Protein AF-A0A5S4TA12-F1 (afdb_monomer_lite)

Sequence (133 aa):
ALTLSKDFYDLFTQTIVIDHHRRDQDFPENAVITYIESGASSASELVTELIQFQNSKKNRLSRMQASVLMAGMMLDTKNFTSRVTSRTFDVASYLRTRGSDSIAIQEIAATDFEEYREVNELILQGRKLGSDI

Organism: Streptococcus pyogenes (NCBI:txid1314)

Secondary structure (DSSP, 8-state):
---S-HHHHTT-SSEEEEESSPP-SS--TTEEEEEE-TTSS-HHHHHHHHHHHT--SSSPPPHHHHHHHHHHHHHHTTTTTSS--HHHHHHHHHHHHTT--HHHHHHHTPPPHHHHHHHHHHHHH---S-S--

Structure (mmCIF, N/CA/C/O backbone):
data_AF-A0A5S4TA12-F1
#
_entry.id   AF-A0A5S4TA12-F1
#
loop_
_atom_site.group_PDB
_atom_site.id
_atom_site.type_symbol
_atom_site.label_atom_id
_atom_site.label_alt_id
_atom_site.label_comp_id
_atom_site.label_asym_id
_atom_site.label_entity_id
_atom_site.label_seq_id
_atom_site.pdbx_PDB_ins_code
_atom_site.Cartn_x
_atom_site.Cartn_y
_atom_site.Cartn_z
_atom_site.occupancy
_atom_site.B_iso_or_equiv
_atom_site.auth_seq_id
_atom_site.auth_comp_id
_atom_site.auth_asym_id
_atom_site.auth_atom_id
_atom_site.pdbx_PDB_model_num
ATOM 1 N N . ALA A 1 1 ? -6.082 -17.603 -6.355 1.00 53.84 1 ALA A N 1
ATOM 2 C CA . ALA A 1 1 ? -6.489 -18.221 -5.081 1.00 53.84 1 ALA A CA 1
ATOM 3 C C . ALA A 1 1 ? -6.829 -17.100 -4.118 1.00 53.84 1 ALA A C 1
ATOM 5 O O . ALA A 1 1 ? -6.033 -16.175 -4.005 1.00 53.84 1 ALA A O 1
ATOM 6 N N . LEU A 1 2 ? -7.996 -17.173 -3.480 1.00 62.47 2 LEU A N 1
ATOM 7 C CA . LEU A 1 2 ? -8.556 -16.123 -2.624 1.00 62.47 2 LEU A CA 1
ATOM 8 C C . LEU A 1 2 ? -7.713 -15.813 -1.367 1.00 62.47 2 LEU A C 1
ATOM 10 O O . LEU A 1 2 ? -7.762 -14.711 -0.833 1.00 62.47 2 LEU A O 1
ATOM 14 N N . THR A 1 3 ? -6.911 -16.775 -0.905 1.00 76.56 3 THR A N 1
ATOM 15 C CA . THR A 1 3 ? -6.041 -16.661 0.274 1.00 76.56 3 THR A CA 1
ATOM 16 C C . THR A 1 3 ? -4.784 -17.514 0.098 1.00 76.56 3 THR A C 1
ATOM 18 O O . THR A 1 3 ? -4.782 -18.486 -0.661 1.00 76.56 3 THR A O 1
ATOM 21 N N . LEU A 1 4 ? -3.720 -17.166 0.824 1.00 83.44 4 LEU A N 1
ATOM 22 C CA . LEU A 1 4 ? -2.492 -17.961 0.924 1.00 83.44 4 LEU A CA 1
ATOM 23 C C . LEU A 1 4 ? -2.669 -19.217 1.795 1.00 83.44 4 LEU A C 1
ATOM 25 O O . LEU A 1 4 ? -1.910 -20.170 1.652 1.00 83.44 4 LEU A O 1
ATOM 29 N N . SER A 1 5 ? -3.665 -19.230 2.687 1.00 90.06 5 SER A N 1
ATOM 30 C CA . SER A 1 5 ? -3.996 -20.382 3.532 1.00 90.06 5 SER A CA 1
ATOM 31 C C . SER A 1 5 ? -5.505 -20.490 3.714 1.00 90.06 5 SER A C 1
ATOM 33 O O . SER A 1 5 ? -6.129 -19.631 4.344 1.00 90.06 5 SER A O 1
ATOM 35 N N . LYS A 1 6 ? -6.090 -21.547 3.138 1.00 88.31 6 LYS A N 1
ATOM 36 C CA . LYS A 1 6 ? -7.529 -21.809 3.221 1.00 88.31 6 LYS A CA 1
ATOM 37 C C . LYS A 1 6 ? -7.937 -22.229 4.630 1.00 88.31 6 LYS A C 1
ATOM 39 O O . LYS A 1 6 ? -8.852 -21.638 5.183 1.00 88.31 6 LYS A O 1
ATOM 44 N N . ASP A 1 7 ? -7.188 -23.147 5.237 1.00 92.12 7 ASP A N 1
ATOM 45 C CA . ASP A 1 7 ? -7.478 -23.647 6.584 1.00 92.12 7 ASP A CA 1
ATOM 46 C C . ASP A 1 7 ? -7.520 -22.519 7.620 1.00 92.12 7 ASP A C 1
ATOM 48 O O . ASP A 1 7 ? -8.373 -22.524 8.498 1.00 92.12 7 ASP A O 1
ATOM 52 N N . PHE A 1 8 ? -6.629 -21.526 7.506 1.00 90.31 8 PHE A N 1
ATOM 53 C CA . PHE A 1 8 ? -6.646 -20.354 8.383 1.00 90.31 8 PHE A CA 1
ATOM 54 C C . PHE A 1 8 ? -7.850 -19.447 8.112 1.00 90.31 8 PHE A C 1
ATOM 56 O O . PHE A 1 8 ? -8.475 -18.964 9.052 1.00 90.31 8 PHE A O 1
ATOM 63 N N . TYR A 1 9 ? -8.176 -19.217 6.839 1.00 88.25 9 TYR A N 1
ATOM 64 C CA . TYR A 1 9 ? -9.320 -18.400 6.438 1.00 88.25 9 TYR A CA 1
ATOM 65 C C . TYR A 1 9 ? -10.657 -18.998 6.914 1.00 88.25 9 TYR A C 1
ATOM 67 O O . TYR A 1 9 ? -11.499 -18.268 7.435 1.00 88.25 9 TYR A O 1
ATOM 75 N N . ASP A 1 10 ? -10.810 -20.321 6.836 1.00 90.38 10 ASP A N 1
ATOM 76 C CA . ASP A 1 10 ? -12.032 -21.032 7.232 1.00 90.38 10 ASP A CA 1
ATOM 77 C C . ASP A 1 10 ? -12.285 -20.998 8.760 1.00 90.38 10 ASP A C 1
ATOM 79 O O . ASP A 1 10 ? -13.390 -21.300 9.212 1.00 90.38 10 ASP A O 1
ATOM 83 N N . LEU A 1 11 ? -11.305 -20.574 9.578 1.00 92.69 11 LEU A N 1
ATOM 84 C CA . LEU A 1 11 ? -11.502 -20.334 11.019 1.00 92.69 11 LEU A CA 1
ATOM 85 C C . LEU A 1 11 ? -12.367 -19.097 11.310 1.00 92.69 11 LEU A C 1
ATOM 87 O O . LEU A 1 11 ? -12.863 -18.943 12.430 1.00 92.69 11 LEU A O 1
ATOM 91 N N . PHE A 1 12 ? -12.529 -18.193 10.340 1.00 91.62 12 PHE A N 1
ATOM 92 C CA . PHE A 1 12 ? -13.243 -16.934 10.526 1.00 91.62 12 PHE A CA 1
ATOM 93 C C . PHE A 1 12 ? -14.688 -17.041 10.035 1.00 91.62 12 PHE A C 1
ATOM 95 O O . PHE A 1 12 ? -14.958 -17.328 8.874 1.00 91.62 12 PHE A O 1
ATOM 102 N N . THR A 1 13 ? -15.644 -16.730 10.911 1.00 93.50 13 THR A N 1
ATOM 103 C CA . THR A 1 13 ? -17.078 -16.729 10.570 1.00 93.50 13 THR A CA 1
ATOM 104 C C . THR A 1 13 ? -17.560 -15.400 9.989 1.00 93.50 13 THR A C 1
ATOM 106 O O . THR A 1 13 ? -18.602 -15.359 9.340 1.00 93.50 13 THR A O 1
ATOM 109 N N . GLN A 1 14 ? -16.813 -14.315 10.208 1.00 93.88 14 GLN A N 1
ATOM 110 C CA . GLN A 1 14 ? -17.104 -12.980 9.689 1.00 93.88 14 GLN A CA 1
ATOM 111 C C . GLN A 1 14 ? -15.823 -12.352 9.143 1.00 93.88 14 GLN A C 1
ATOM 113 O O . GLN A 1 14 ? -14.801 -12.321 9.832 1.00 93.88 14 GLN A O 1
ATOM 118 N N . THR A 1 15 ? -15.889 -11.809 7.928 1.00 92.12 15 THR A N 1
ATOM 119 C CA . THR A 1 15 ? -14.729 -11.202 7.261 1.00 92.12 15 THR A CA 1
ATOM 120 C C . THR A 1 15 ? -15.030 -9.773 6.817 1.00 92.12 15 THR A C 1
ATOM 122 O O . THR A 1 15 ? -16.130 -9.464 6.363 1.00 92.12 15 THR A O 1
ATOM 125 N N . ILE A 1 16 ? -14.040 -8.888 6.936 1.00 94.19 16 ILE A N 1
ATOM 126 C CA . ILE A 1 16 ? -14.069 -7.543 6.351 1.00 94.19 16 ILE A CA 1
ATOM 127 C C . ILE A 1 16 ? -13.076 -7.522 5.194 1.00 94.19 16 ILE A C 1
ATOM 129 O O . ILE A 1 16 ? -11.923 -7.913 5.370 1.00 94.19 16 ILE A O 1
ATOM 133 N N . VAL A 1 17 ? -13.519 -7.052 4.030 1.00 93.62 17 VAL A N 1
ATOM 134 C CA . VAL A 1 17 ? -12.687 -6.932 2.827 1.00 93.62 17 VAL A CA 1
ATOM 135 C C . VAL A 1 17 ? -12.427 -5.457 2.543 1.00 93.62 17 VAL A C 1
ATOM 137 O O . VAL A 1 17 ? -13.373 -4.683 2.402 1.00 93.62 17 VAL A O 1
ATOM 140 N N . ILE A 1 18 ? -11.152 -5.077 2.453 1.00 95.56 18 ILE A N 1
ATOM 141 C CA . ILE A 1 18 ? -10.695 -3.751 2.021 1.00 95.56 18 ILE A CA 1
ATOM 142 C C . ILE A 1 18 ? -9.726 -3.973 0.866 1.00 95.56 18 ILE A C 1
ATOM 144 O O . ILE A 1 18 ? -8.679 -4.584 1.070 1.00 95.56 18 ILE A O 1
ATOM 148 N N . ASP A 1 19 ? -10.074 -3.509 -0.331 1.00 94.56 19 ASP A N 1
ATOM 149 C CA . ASP A 1 19 ? -9.276 -3.774 -1.529 1.00 94.56 19 ASP A CA 1
ATOM 150 C C . ASP A 1 19 ? -9.409 -2.651 -2.571 1.00 94.56 19 ASP A C 1
ATOM 152 O O . ASP A 1 19 ? -10.346 -1.855 -2.562 1.00 94.56 19 ASP A O 1
ATOM 156 N N . HIS A 1 20 ? -8.455 -2.582 -3.488 1.00 95.12 20 HIS A N 1
ATOM 157 C CA . HIS A 1 20 ? -8.429 -1.64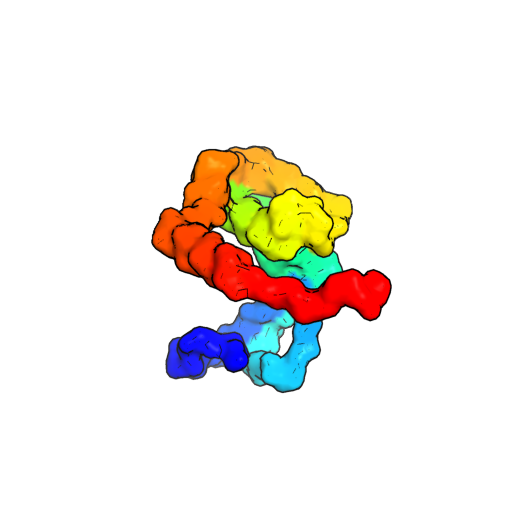3 -4.611 1.00 95.12 20 HIS A CA 1
ATOM 158 C C . HIS A 1 20 ? -8.451 -2.359 -5.971 1.00 95.12 20 HIS A C 1
ATOM 160 O O . HIS A 1 20 ? -8.371 -1.725 -7.024 1.00 95.12 20 HIS A O 1
ATOM 166 N N . HIS A 1 21 ? -8.577 -3.685 -5.985 1.00 92.06 21 HIS A N 1
ATOM 167 C CA . HIS A 1 21 ? -8.806 -4.438 -7.210 1.00 92.06 21 HIS A CA 1
ATOM 168 C C . HIS A 1 21 ? -10.287 -4.475 -7.571 1.00 92.06 21 HIS A C 1
ATOM 170 O O . HIS A 1 21 ? -11.176 -4.259 -6.751 1.00 92.06 21 HIS A O 1
ATOM 176 N N . ARG A 1 22 ? -10.580 -4.750 -8.843 1.00 87.19 22 ARG A N 1
ATOM 177 C CA . ARG A 1 22 ? -11.957 -5.037 -9.245 1.00 87.19 22 ARG A CA 1
ATOM 178 C C . ARG A 1 22 ? -12.357 -6.392 -8.674 1.00 87.19 22 ARG A C 1
ATOM 180 O O . ARG A 1 22 ? -11.572 -7.331 -8.723 1.00 87.19 22 ARG A O 1
ATOM 187 N N . ARG A 1 23 ? -13.592 -6.483 -8.186 1.00 81.94 23 ARG A N 1
ATOM 188 C CA . ARG A 1 23 ? -14.160 -7.739 -7.699 1.00 81.94 23 ARG A CA 1
ATOM 189 C C . ARG A 1 23 ? -14.214 -8.775 -8.826 1.00 81.94 23 ARG A C 1
ATOM 191 O O . ARG A 1 23 ? -14.750 -8.479 -9.894 1.00 81.94 23 ARG A O 1
ATOM 198 N N . ASP A 1 24 ? -13.712 -9.972 -8.546 1.00 80.81 24 ASP A N 1
ATOM 199 C CA . ASP A 1 24 ? -13.841 -11.151 -9.406 1.00 80.81 24 ASP A CA 1
ATOM 200 C C . ASP A 1 24 ? -14.922 -12.112 -8.863 1.00 80.81 24 ASP A C 1
ATOM 202 O O . ASP A 1 24 ? -15.534 -11.854 -7.820 1.00 80.81 24 ASP A O 1
ATOM 206 N N . GLN A 1 25 ? -15.192 -13.204 -9.582 1.00 77.56 25 GLN A N 1
ATOM 207 C CA . GLN A 1 25 ? -16.163 -14.233 -9.194 1.00 77.56 25 GLN A CA 1
ATOM 208 C C . GLN A 1 25 ? -15.746 -14.987 -7.921 1.00 77.56 25 GLN A C 1
ATOM 210 O O . GLN A 1 25 ? -16.610 -15.414 -7.160 1.00 77.56 25 GLN A O 1
ATOM 215 N N . ASP A 1 26 ? -14.440 -15.113 -7.676 1.00 81.31 26 ASP A N 1
ATOM 216 C CA . ASP A 1 26 ? -13.870 -15.706 -6.463 1.00 81.31 26 ASP A CA 1
ATOM 217 C C . ASP A 1 26 ? -13.849 -14.640 -5.346 1.00 81.31 26 ASP A C 1
ATOM 219 O O . ASP A 1 26 ? -12.904 -13.857 -5.233 1.00 81.31 26 ASP A O 1
ATOM 223 N N . PHE A 1 27 ? -14.930 -14.547 -4.557 1.00 84.25 27 PHE A N 1
ATOM 224 C CA . PHE A 1 27 ? -15.104 -13.544 -3.494 1.00 84.25 27 PHE A CA 1
ATOM 225 C C . PHE A 1 27 ? -15.661 -14.168 -2.198 1.00 84.25 27 PHE A C 1
ATOM 227 O O . PHE A 1 27 ? -16.542 -15.022 -2.295 1.00 84.25 27 PHE A O 1
ATOM 234 N N . PRO A 1 28 ? -15.224 -13.728 -0.996 1.00 85.81 28 PRO A N 1
ATOM 235 C CA . PRO A 1 28 ? -15.740 -14.220 0.285 1.00 85.81 28 PRO A CA 1
ATOM 236 C C . PRO A 1 28 ? -17.270 -14.218 0.394 1.00 85.81 28 PRO A C 1
ATOM 238 O O . PRO A 1 28 ? -17.902 -13.165 0.283 1.00 85.81 28 PRO A O 1
ATOM 241 N N . GLU A 1 29 ? -17.870 -15.371 0.698 1.00 85.88 29 GLU A N 1
ATOM 242 C CA . GLU A 1 29 ? -19.318 -15.468 0.944 1.00 85.88 29 GLU A CA 1
ATOM 243 C C . GLU A 1 29 ? -19.723 -14.847 2.293 1.00 85.88 29 GLU A C 1
ATOM 245 O O . GLU A 1 29 ? -20.811 -14.292 2.430 1.00 85.88 29 GLU A O 1
ATOM 250 N N . ASN A 1 30 ? -18.831 -14.890 3.286 1.00 88.44 30 ASN A N 1
ATOM 251 C CA . ASN A 1 30 ? -19.046 -14.393 4.650 1.00 88.44 30 ASN A CA 1
ATOM 252 C C . ASN A 1 30 ? -18.524 -12.955 4.877 1.00 88.44 30 ASN A C 1
ATOM 254 O O . ASN A 1 30 ? -18.252 -12.557 6.018 1.00 88.44 30 ASN A O 1
ATOM 258 N N . ALA A 1 31 ? -18.363 -12.164 3.809 1.00 90.75 31 ALA A N 1
ATOM 259 C CA . ALA A 1 31 ? -17.963 -10.763 3.922 1.00 90.75 31 ALA A CA 1
ATOM 260 C C . ALA A 1 31 ? -19.090 -9.911 4.527 1.00 90.75 31 ALA A C 1
ATOM 262 O O . ALA A 1 31 ? -20.093 -9.624 3.875 1.00 90.75 31 ALA A O 1
ATOM 263 N N . VAL A 1 32 ? -18.902 -9.454 5.766 1.00 95.00 32 VAL A N 1
ATOM 264 C CA . VAL A 1 32 ? -19.871 -8.591 6.465 1.00 95.00 32 VAL A CA 1
ATOM 265 C C . VAL A 1 32 ? -19.738 -7.122 6.072 1.00 95.00 32 VAL A C 1
ATOM 267 O O . VAL A 1 32 ? -20.717 -6.382 6.099 1.00 95.00 32 VAL A O 1
ATOM 270 N N . ILE A 1 33 ? -18.529 -6.693 5.700 1.00 93.62 33 ILE A N 1
ATOM 271 C CA . ILE A 1 33 ? -18.243 -5.353 5.181 1.00 93.62 33 ILE A CA 1
ATOM 272 C C . ILE A 1 33 ? -17.300 -5.513 3.997 1.00 93.62 33 ILE A C 1
ATOM 274 O O . ILE A 1 33 ? -16.300 -6.225 4.077 1.00 93.62 33 ILE A O 1
ATOM 278 N N . THR A 1 34 ? -17.621 -4.835 2.901 1.00 93.50 34 THR A N 1
ATOM 279 C CA . THR A 1 34 ? -16.790 -4.783 1.699 1.00 93.50 34 THR A CA 1
ATOM 280 C C . THR A 1 34 ? -16.544 -3.327 1.339 1.00 93.50 34 THR A C 1
ATOM 282 O O . THR A 1 34 ? -17.491 -2.588 1.075 1.00 93.50 34 THR A O 1
ATOM 285 N N . TYR A 1 35 ? -15.279 -2.922 1.328 1.00 94.38 35 TYR A N 1
ATOM 286 C CA . TYR A 1 35 ? -14.835 -1.610 0.883 1.00 94.38 35 TYR A CA 1
ATOM 287 C C . TYR A 1 35 ? -13.854 -1.786 -0.275 1.00 94.38 35 TYR A C 1
ATOM 289 O O . TYR A 1 35 ? -12.685 -2.101 -0.063 1.00 94.38 35 TYR A O 1
ATOM 297 N N . ILE A 1 36 ? -14.361 -1.653 -1.503 1.00 94.50 36 ILE A N 1
ATOM 298 C CA . ILE A 1 36 ? -13.583 -1.858 -2.726 1.00 94.50 36 ILE A CA 1
ATOM 299 C C . ILE A 1 36 ? -13.598 -0.590 -3.565 1.00 94.50 36 ILE A C 1
ATOM 301 O O . ILE A 1 36 ? -14.654 -0.175 -4.039 1.00 94.50 36 ILE A O 1
ATOM 305 N N . GLU A 1 37 ? -12.422 -0.019 -3.801 1.00 94.94 37 GLU A N 1
ATOM 306 C CA . GLU A 1 37 ? -12.257 1.224 -4.556 1.00 94.94 37 GLU A CA 1
ATOM 307 C C . GLU A 1 37 ? -11.231 1.035 -5.672 1.00 94.94 37 GLU A C 1
ATOM 309 O O . GLU A 1 37 ? -10.039 1.279 -5.504 1.00 94.94 37 GLU A O 1
ATOM 314 N N . SER A 1 38 ? -11.703 0.625 -6.853 1.00 92.88 38 SER A N 1
ATOM 315 C CA . SER A 1 38 ? -10.820 0.298 -7.988 1.00 92.88 38 SER A CA 1
ATOM 316 C C . SER A 1 38 ? -9.995 1.468 -8.546 1.00 92.88 38 SER A C 1
ATOM 318 O O . SER A 1 38 ? -9.104 1.262 -9.369 1.00 92.88 38 SER A O 1
ATOM 320 N N . GLY A 1 39 ? -10.322 2.697 -8.136 1.00 93.19 39 GLY A N 1
ATOM 321 C CA . GLY A 1 39 ? -9.588 3.911 -8.489 1.00 93.19 39 GLY A CA 1
ATOM 322 C C . GLY A 1 39 ? -8.504 4.309 -7.485 1.00 93.19 39 GLY A C 1
ATOM 323 O O . GLY A 1 39 ? -7.755 5.241 -7.771 1.00 93.19 39 GLY A O 1
ATOM 324 N N . ALA A 1 40 ? -8.422 3.650 -6.325 1.00 96.69 40 ALA 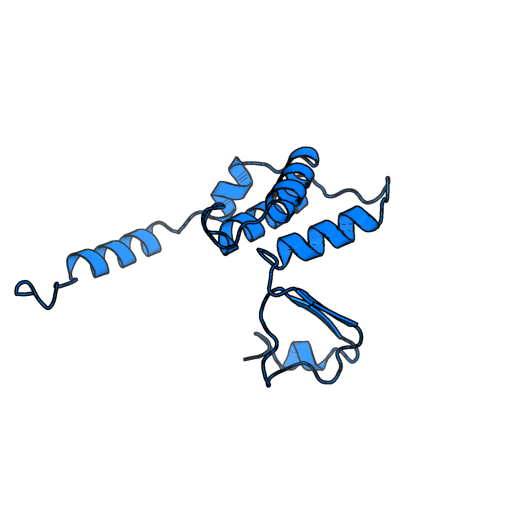A N 1
ATOM 325 C CA . ALA A 1 40 ? -7.387 3.924 -5.334 1.00 96.69 40 ALA A CA 1
ATOM 326 C C . ALA A 1 40 ? -6.042 3.330 -5.764 1.00 96.69 40 ALA A C 1
ATOM 328 O O . ALA A 1 40 ? -5.985 2.307 -6.458 1.00 96.69 40 ALA A O 1
ATOM 329 N N . SER A 1 41 ? -4.945 3.956 -5.333 1.00 97.50 41 SER A N 1
ATOM 330 C CA . SER A 1 41 ? -3.617 3.483 -5.730 1.00 97.50 41 SER A CA 1
ATOM 331 C C . SER A 1 41 ? -3.278 2.106 -5.166 1.00 97.50 41 SER A C 1
ATOM 333 O O . SER A 1 41 ? -2.616 1.323 -5.839 1.00 97.50 41 SER A O 1
ATOM 335 N N . SER A 1 42 ? -3.735 1.827 -3.944 1.00 97.81 42 SER A N 1
ATOM 336 C CA . SER A 1 42 ? -3.342 0.672 -3.136 1.00 97.81 42 SER A CA 1
ATOM 337 C C . SER A 1 42 ? -4.347 0.429 -2.012 1.00 97.81 42 SER A C 1
ATOM 339 O O . SER A 1 42 ? -5.057 1.345 -1.582 1.00 97.81 42 SER A O 1
ATOM 341 N N . ALA A 1 43 ? -4.353 -0.778 -1.446 1.00 97.50 43 ALA A N 1
ATOM 342 C CA . ALA A 1 43 ? -5.078 -1.036 -0.200 1.00 97.50 43 ALA A CA 1
ATOM 343 C C . ALA A 1 43 ? -4.511 -0.211 0.979 1.00 97.50 43 ALA A C 1
ATOM 345 O O . ALA A 1 43 ? -5.258 0.202 1.869 1.00 97.50 43 ALA A O 1
ATOM 346 N N . SER A 1 44 ? -3.203 0.089 0.971 1.00 97.94 44 SER A N 1
ATOM 347 C CA . SER A 1 44 ? -2.564 0.964 1.966 1.00 97.94 44 SER A CA 1
ATOM 348 C C . SER A 1 44 ? -3.120 2.391 1.945 1.00 97.94 44 SER A C 1
ATOM 350 O O . SER A 1 44 ? -3.272 2.986 3.015 1.00 97.94 44 SER A O 1
ATOM 352 N N . GLU A 1 45 ? -3.475 2.921 0.769 1.00 98.12 45 GLU A N 1
ATOM 353 C CA . GLU A 1 45 ? -4.165 4.212 0.642 1.00 98.12 45 GLU A CA 1
ATOM 354 C C . GLU A 1 45 ? -5.501 4.181 1.401 1.00 98.12 45 GLU A C 1
ATOM 356 O O . GLU A 1 45 ? -5.705 4.964 2.331 1.00 98.12 45 GLU A O 1
ATOM 361 N N . LEU A 1 46 ? -6.351 3.198 1.084 1.00 97.25 46 LEU A N 1
ATOM 362 C CA . LEU A 1 46 ? -7.692 3.046 1.661 1.00 97.25 46 LEU A CA 1
ATOM 363 C C . LEU A 1 46 ? -7.669 2.876 3.181 1.00 97.25 46 LEU A C 1
ATOM 365 O O . LEU A 1 46 ? -8.413 3.538 3.908 1.00 97.25 46 LEU A O 1
ATOM 369 N N . VAL A 1 47 ? -6.790 2.008 3.685 1.00 96.25 47 VAL A N 1
ATOM 370 C CA . VAL A 1 47 ? -6.644 1.785 5.130 1.00 96.25 47 VAL A CA 1
ATOM 371 C C . VAL A 1 47 ? -6.171 3.059 5.830 1.00 96.25 47 VAL A C 1
ATOM 373 O O . VAL A 1 47 ? -6.673 3.396 6.905 1.00 96.25 47 VAL A O 1
ATOM 376 N N . THR A 1 48 ? -5.243 3.803 5.224 1.00 95.81 48 THR A N 1
ATOM 377 C CA . THR A 1 48 ? -4.744 5.052 5.812 1.00 95.81 48 THR A CA 1
ATOM 378 C C . THR A 1 48 ? -5.845 6.104 5.915 1.00 95.81 48 THR A C 1
ATOM 380 O O . THR A 1 48 ? -5.916 6.824 6.911 1.00 95.81 48 THR A O 1
ATOM 383 N N . GLU A 1 49 ? -6.736 6.196 4.936 1.00 93.50 49 GLU A N 1
ATOM 384 C CA . GLU A 1 49 ? -7.889 7.097 5.005 1.00 93.50 49 GLU A CA 1
ATOM 385 C C . GLU A 1 49 ? -8.863 6.720 6.117 1.00 93.50 49 GLU A C 1
ATOM 387 O O . GLU A 1 49 ? -9.250 7.582 6.908 1.00 93.50 49 GLU A O 1
ATOM 392 N N . LEU A 1 50 ? -9.196 5.435 6.257 1.00 92.69 50 LEU A N 1
ATOM 393 C CA . LEU A 1 50 ? -10.043 4.965 7.358 1.00 92.69 50 LEU A CA 1
ATOM 394 C C . LEU A 1 50 ? -9.442 5.322 8.727 1.00 92.69 50 LEU A C 1
ATOM 396 O O . LEU A 1 50 ? -10.160 5.752 9.634 1.00 92.69 50 LEU A O 1
ATOM 400 N N . ILE A 1 51 ? -8.119 5.218 8.870 1.00 91.94 51 ILE A N 1
ATOM 401 C CA . ILE A 1 51 ? -7.402 5.619 10.089 1.00 91.94 51 ILE A CA 1
ATOM 402 C C . ILE A 1 51 ? -7.502 7.131 10.328 1.00 91.94 51 ILE A C 1
ATOM 404 O O . ILE A 1 51 ? -7.682 7.563 11.470 1.00 91.94 51 ILE A O 1
ATOM 408 N N . GLN A 1 52 ? -7.416 7.948 9.275 1.00 89.25 52 GLN A N 1
ATOM 409 C CA . GLN A 1 52 ? -7.593 9.400 9.379 1.00 89.25 52 GLN A CA 1
ATOM 410 C C . GLN A 1 52 ? -8.990 9.764 9.893 1.00 89.25 52 GLN A C 1
ATOM 412 O O . GLN A 1 52 ? -9.107 10.604 10.791 1.00 89.25 52 GLN A O 1
ATOM 417 N N . PHE A 1 53 ? -10.033 9.086 9.405 1.00 85.50 53 PHE A N 1
ATOM 418 C CA . PHE A 1 53 ? -11.416 9.329 9.824 1.00 85.50 53 PHE A CA 1
ATOM 419 C C . PHE A 1 53 ? -11.677 9.041 11.304 1.00 85.50 53 PHE A C 1
ATOM 421 O O . PHE A 1 53 ? -12.503 9.720 11.913 1.00 85.50 53 PHE A O 1
ATOM 428 N N . GLN A 1 54 ? -10.957 8.097 11.920 1.00 83.06 54 GLN A N 1
ATOM 429 C CA . GLN A 1 54 ? -11.140 7.798 13.345 1.00 83.06 54 GLN A CA 1
ATOM 430 C C . GLN A 1 54 ? -10.778 8.976 14.268 1.00 83.06 54 GLN A C 1
ATOM 432 O O . GLN A 1 54 ? -11.154 8.953 15.439 1.00 83.06 54 GLN A O 1
ATOM 437 N N . ASN A 1 55 ? -10.060 9.996 13.770 1.00 66.88 55 ASN A N 1
ATOM 438 C CA . ASN A 1 55 ? -9.775 11.270 14.451 1.00 66.88 55 ASN A CA 1
ATOM 439 C C . ASN A 1 55 ? -9.290 11.135 15.914 1.00 66.88 55 ASN A C 1
ATOM 441 O O . ASN A 1 55 ? -9.445 12.034 16.747 1.00 66.88 55 ASN A O 1
ATOM 445 N N . SER A 1 56 ? -8.667 10.001 16.248 1.00 70.00 56 SER A N 1
ATOM 446 C CA . SER A 1 56 ? -8.249 9.693 17.610 1.00 70.00 56 SER A CA 1
ATOM 447 C C . SER A 1 56 ? -6.921 10.371 17.923 1.00 70.00 56 SER A C 1
ATOM 449 O O . SER A 1 56 ? -5.892 10.109 17.299 1.00 70.00 56 SER A O 1
ATOM 451 N N . LYS A 1 57 ? -6.912 11.221 18.957 1.00 66.00 57 LYS A N 1
ATOM 452 C CA . LYS A 1 57 ? -5.670 11.813 19.481 1.00 66.00 57 LYS A CA 1
ATOM 453 C C . LYS A 1 57 ? -4.772 10.784 20.179 1.00 66.00 57 LYS A C 1
ATOM 455 O O . LYS A 1 57 ? -3.579 11.042 20.304 1.00 66.00 57 LYS A O 1
ATOM 460 N N . LYS A 1 58 ? -5.329 9.651 20.626 1.00 70.12 58 LYS A N 1
ATOM 461 C CA . LYS A 1 58 ? -4.609 8.617 21.391 1.00 70.12 58 LYS A CA 1
ATOM 462 C C . LYS A 1 58 ? -4.016 7.514 20.508 1.00 70.12 58 LYS A C 1
ATOM 464 O O . LYS A 1 58 ? -2.947 7.014 20.828 1.00 70.12 58 LYS A O 1
ATOM 469 N N . ASN A 1 59 ? -4.655 7.197 19.381 1.00 71.06 59 ASN A N 1
ATOM 470 C CA . ASN A 1 59 ? -4.269 6.078 18.514 1.00 71.06 59 ASN A CA 1
ATOM 471 C C . ASN A 1 59 ? -3.685 6.592 17.193 1.00 71.06 59 ASN A C 1
ATOM 473 O O . ASN A 1 59 ? -4.263 6.407 16.125 1.00 71.06 59 ASN A O 1
ATOM 477 N N . ARG A 1 60 ? -2.562 7.314 17.271 1.00 82.00 60 ARG A N 1
ATOM 478 C CA . ARG A 1 60 ? -1.857 7.806 16.077 1.00 82.00 60 ARG A CA 1
ATOM 479 C C . ARG A 1 60 ? -0.927 6.716 15.550 1.00 82.00 60 ARG A C 1
ATOM 481 O O . ARG A 1 60 ? -0.318 6.005 16.342 1.00 82.00 60 ARG A O 1
ATOM 488 N N . LEU A 1 61 ? -0.776 6.652 14.226 1.00 92.00 61 LEU A N 1
ATOM 489 C CA . LEU A 1 61 ? 0.246 5.821 13.590 1.00 92.00 61 LEU A CA 1
ATOM 490 C C . LEU A 1 61 ? 1.626 6.122 14.180 1.00 92.00 61 LEU A C 1
ATOM 492 O O . LEU A 1 61 ? 2.019 7.289 14.284 1.00 92.00 61 LEU A O 1
ATOM 496 N N . SER A 1 62 ? 2.354 5.067 14.538 1.00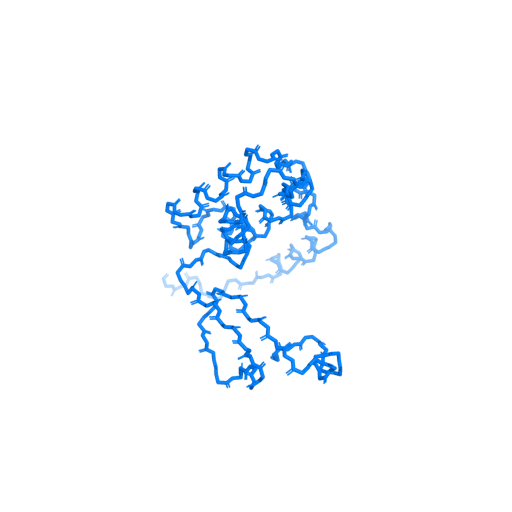 94.19 62 SER A N 1
ATOM 497 C CA . SER A 1 62 ? 3.777 5.170 14.839 1.00 94.19 62 SER A CA 1
ATOM 498 C C . SER A 1 62 ? 4.566 5.494 13.567 1.00 94.19 62 SER A C 1
ATOM 500 O O . SER A 1 62 ? 4.091 5.271 12.451 1.00 94.19 62 SER A O 1
ATOM 502 N N . ARG A 1 63 ? 5.806 5.973 13.734 1.00 96.12 63 ARG A N 1
ATOM 503 C CA . ARG A 1 63 ? 6.738 6.204 12.619 1.00 96.12 63 ARG A CA 1
ATOM 504 C C . ARG A 1 63 ? 6.837 4.978 11.709 1.00 96.12 63 ARG A C 1
ATOM 506 O O . ARG A 1 63 ? 6.681 5.105 10.503 1.00 96.12 63 ARG A O 1
ATOM 513 N N . MET A 1 64 ? 7.049 3.799 12.297 1.00 96.94 64 MET A N 1
ATOM 514 C CA . MET A 1 64 ? 7.206 2.555 11.546 1.00 96.94 64 MET A CA 1
ATOM 515 C C . MET A 1 64 ? 5.916 2.158 10.821 1.00 96.94 64 MET A C 1
ATOM 517 O O . MET A 1 64 ? 5.969 1.813 9.648 1.00 96.94 64 MET A O 1
ATOM 521 N N . GLN A 1 65 ? 4.749 2.260 11.470 1.00 96.81 65 GLN A N 1
ATOM 522 C CA . GLN A 1 65 ? 3.470 1.961 10.810 1.00 96.81 65 GLN A CA 1
ATOM 523 C C . GLN A 1 65 ? 3.222 2.896 9.619 1.00 96.81 65 GLN A C 1
ATOM 525 O O . GLN A 1 65 ? 2.784 2.445 8.563 1.00 96.81 65 GLN A O 1
ATOM 530 N N . ALA A 1 66 ? 3.549 4.184 9.769 1.00 97.38 66 ALA A N 1
ATOM 531 C CA . ALA A 1 66 ? 3.451 5.144 8.677 1.00 97.38 66 ALA A CA 1
ATOM 532 C C . ALA A 1 66 ? 4.429 4.825 7.533 1.00 97.38 66 ALA A C 1
ATOM 534 O O . ALA A 1 66 ? 4.058 4.950 6.368 1.00 97.38 66 ALA A O 1
ATOM 535 N N . SER A 1 67 ? 5.652 4.382 7.845 1.00 98.31 67 SER A N 1
ATOM 536 C CA . SER A 1 67 ? 6.620 3.919 6.842 1.00 98.31 67 SER A CA 1
ATOM 537 C C . SER A 1 67 ? 6.136 2.684 6.083 1.00 98.31 67 SER A C 1
ATOM 539 O O . SER A 1 67 ? 6.243 2.672 4.865 1.00 98.31 67 SER A O 1
ATOM 541 N N . VAL A 1 68 ? 5.581 1.670 6.760 1.00 98.12 68 VAL A N 1
ATOM 542 C CA . VAL A 1 68 ? 5.081 0.451 6.091 1.00 98.12 68 VAL A CA 1
ATOM 543 C C . VAL A 1 68 ? 3.924 0.782 5.147 1.00 98.12 68 VAL A C 1
ATOM 545 O O . VAL A 1 68 ? 3.924 0.333 4.005 1.00 98.12 68 VAL A O 1
ATOM 548 N N . LEU A 1 69 ? 2.969 1.609 5.587 1.00 98.06 69 LEU A N 1
ATOM 549 C CA . LEU A 1 69 ? 1.861 2.053 4.732 1.00 98.06 69 LEU A CA 1
ATOM 550 C C . LEU A 1 69 ? 2.368 2.844 3.518 1.00 98.06 69 LEU A C 1
ATOM 552 O O . LEU A 1 69 ? 1.910 2.612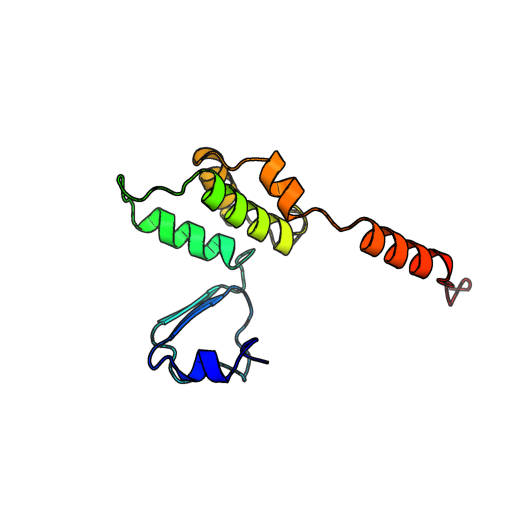 2.403 1.00 98.06 69 LEU A O 1
ATOM 556 N N . MET A 1 70 ? 3.351 3.731 3.717 1.00 98.44 70 MET A N 1
ATOM 557 C CA . MET A 1 70 ? 3.974 4.477 2.621 1.00 98.44 70 MET A CA 1
ATOM 558 C C . MET A 1 70 ? 4.700 3.545 1.645 1.00 98.44 70 MET A C 1
ATOM 560 O O . MET A 1 70 ? 4.568 3.714 0.438 1.00 98.44 70 MET A O 1
ATOM 564 N N . ALA A 1 71 ? 5.439 2.554 2.150 1.00 98.12 71 ALA A N 1
ATOM 565 C CA . ALA A 1 71 ? 6.133 1.572 1.323 1.00 98.12 71 ALA A CA 1
ATOM 566 C C . ALA A 1 71 ? 5.147 0.766 0.463 1.00 98.12 71 ALA A C 1
ATOM 568 O O . ALA A 1 71 ? 5.383 0.616 -0.732 1.00 98.12 71 ALA A O 1
ATOM 569 N N . GLY A 1 72 ? 4.011 0.338 1.026 1.00 97.69 72 GLY A N 1
ATOM 570 C CA . GLY A 1 72 ? 2.943 -0.331 0.272 1.00 97.69 72 GLY A CA 1
ATOM 571 C C . GLY A 1 72 ? 2.355 0.551 -0.834 1.00 97.69 72 GLY A C 1
ATOM 572 O O . GLY A 1 72 ? 2.250 0.118 -1.980 1.00 97.69 72 GLY A O 1
ATOM 573 N N . MET A 1 73 ? 2.069 1.825 -0.533 1.00 98.06 73 MET A N 1
ATOM 574 C CA . MET A 1 73 ? 1.625 2.786 -1.554 1.00 98.06 73 MET A CA 1
ATOM 575 C C . MET A 1 73 ? 2.673 2.977 -2.659 1.00 98.06 73 MET A C 1
ATOM 577 O O . MET A 1 73 ? 2.333 3.014 -3.841 1.00 98.06 73 MET A O 1
ATOM 581 N N . MET A 1 74 ? 3.951 3.109 -2.296 1.00 97.75 74 MET A N 1
ATOM 582 C CA . MET A 1 74 ? 5.044 3.282 -3.257 1.00 97.75 74 MET A CA 1
ATOM 583 C C . MET A 1 74 ? 5.247 2.036 -4.123 1.00 97.75 74 MET A C 1
ATOM 585 O O . MET A 1 74 ? 5.494 2.176 -5.319 1.00 97.75 74 MET A O 1
ATOM 589 N N . LEU A 1 75 ? 5.088 0.839 -3.558 1.00 96.19 75 LEU A N 1
ATOM 590 C CA . LEU A 1 75 ? 5.197 -0.423 -4.284 1.00 96.19 75 LEU A CA 1
ATOM 591 C C . LEU A 1 75 ? 4.128 -0.531 -5.383 1.00 96.19 75 LEU A C 1
ATOM 593 O O . LEU A 1 75 ? 4.473 -0.655 -6.560 1.00 96.19 75 LEU A O 1
ATOM 597 N N . ASP A 1 76 ? 2.849 -0.381 -5.028 1.00 96.75 76 ASP A N 1
ATOM 598 C CA . ASP A 1 76 ? 1.729 -0.508 -5.979 1.00 96.75 76 ASP A CA 1
ATOM 599 C C . ASP A 1 76 ? 1.744 0.586 -7.060 1.00 96.75 76 ASP A C 1
ATOM 601 O O . ASP A 1 76 ? 1.332 0.372 -8.206 1.00 96.75 76 ASP A O 1
ATOM 605 N N . THR A 1 77 ? 2.267 1.767 -6.720 1.00 97.06 77 THR A N 1
ATOM 606 C CA . THR A 1 77 ? 2.352 2.913 -7.640 1.00 97.06 77 THR A CA 1
ATOM 607 C C . THR A 1 77 ? 3.654 2.991 -8.425 1.00 97.06 77 THR A C 1
ATOM 609 O O . THR A 1 77 ? 3.829 3.935 -9.202 1.00 97.06 77 THR A O 1
ATOM 612 N N . LYS A 1 78 ? 4.583 2.041 -8.247 1.00 95.44 78 LYS A N 1
ATOM 613 C CA . LYS A 1 78 ? 5.937 2.098 -8.826 1.00 95.44 78 LYS A CA 1
ATOM 614 C C . LYS A 1 78 ? 6.628 3.432 -8.516 1.00 95.44 78 LYS A C 1
ATOM 616 O O . LYS A 1 78 ? 7.004 4.176 -9.424 1.00 95.44 78 LYS A O 1
ATOM 621 N N . ASN A 1 79 ? 6.743 3.756 -7.233 1.00 95.38 79 ASN A N 1
ATOM 622 C CA . ASN A 1 79 ? 7.256 5.030 -6.727 1.00 95.38 79 ASN A CA 1
ATOM 623 C C . ASN A 1 79 ? 6.492 6.242 -7.290 1.00 95.38 79 ASN A C 1
ATOM 625 O O . ASN A 1 79 ? 7.096 7.187 -7.795 1.00 95.38 79 ASN A O 1
ATOM 629 N N . PHE A 1 80 ? 5.160 6.211 -7.200 1.00 96.81 80 PHE A N 1
ATOM 630 C CA . PHE A 1 80 ? 4.248 7.277 -7.638 1.00 96.81 80 PHE A CA 1
ATOM 631 C C . PHE A 1 80 ? 4.210 7.565 -9.150 1.00 96.81 80 PHE A C 1
ATOM 633 O O . PHE A 1 80 ? 3.770 8.637 -9.564 1.00 96.81 80 PHE A O 1
ATOM 640 N N . THR A 1 81 ? 4.637 6.622 -9.992 1.00 96.50 81 THR A N 1
ATOM 641 C CA . THR A 1 81 ? 4.636 6.789 -11.460 1.00 96.50 81 THR A CA 1
ATOM 642 C C . THR A 1 81 ? 3.409 6.187 -12.148 1.00 96.50 81 THR A C 1
ATOM 644 O O . THR A 1 81 ? 3.140 6.489 -13.309 1.00 96.50 81 THR A O 1
ATOM 647 N N . SER A 1 82 ? 2.639 5.348 -11.453 1.00 94.69 82 SER A N 1
ATOM 648 C CA . SER A 1 82 ? 1.486 4.628 -11.999 1.00 94.69 82 SER A CA 1
ATOM 649 C C . SER A 1 82 ? 0.303 4.665 -11.033 1.00 94.69 82 SER A C 1
ATOM 651 O O . SER A 1 82 ? 0.491 4.554 -9.827 1.00 94.69 82 SER A O 1
ATOM 653 N N . ARG A 1 83 ? -0.922 4.774 -11.573 1.00 90.50 83 ARG A N 1
ATOM 654 C CA . ARG A 1 83 ? -2.195 4.739 -10.815 1.00 90.50 83 ARG A CA 1
ATOM 655 C C . ARG A 1 83 ? -2.240 5.704 -9.617 1.00 90.50 83 ARG A C 1
ATOM 657 O O . ARG A 1 83 ? -2.811 5.392 -8.579 1.00 90.50 83 ARG A O 1
ATOM 664 N N . VAL A 1 84 ? -1.645 6.884 -9.776 1.00 96.06 84 VAL A N 1
ATOM 665 C CA . VAL A 1 84 ? -1.659 7.955 -8.774 1.00 96.06 84 VAL A CA 1
ATOM 666 C C . VAL A 1 84 ? -2.728 8.995 -9.083 1.00 96.06 84 VAL A C 1
ATOM 668 O O . VAL A 1 84 ? -2.964 9.341 -10.241 1.00 96.06 84 VAL A O 1
ATOM 671 N N . THR A 1 85 ? -3.347 9.531 -8.035 1.00 96.00 85 THR A N 1
ATOM 672 C CA . THR A 1 85 ? -4.282 10.663 -8.110 1.00 96.00 85 THR A CA 1
ATOM 673 C C . THR A 1 85 ? -3.917 11.718 -7.061 1.00 96.00 85 THR A C 1
ATOM 675 O O . THR A 1 85 ? -3.008 11.509 -6.256 1.00 96.00 85 THR A O 1
ATOM 678 N N . SER A 1 86 ? -4.623 12.853 -7.029 1.00 96.62 86 SER A N 1
ATOM 679 C CA . SER A 1 86 ? -4.456 13.840 -5.949 1.00 96.62 86 SER A CA 1
ATOM 680 C C . SER A 1 86 ? -4.691 13.219 -4.567 1.00 96.62 86 SER A C 1
ATOM 682 O O . SER A 1 86 ? -3.903 13.451 -3.656 1.00 96.62 86 SER A O 1
ATOM 684 N N . ARG A 1 87 ? -5.697 1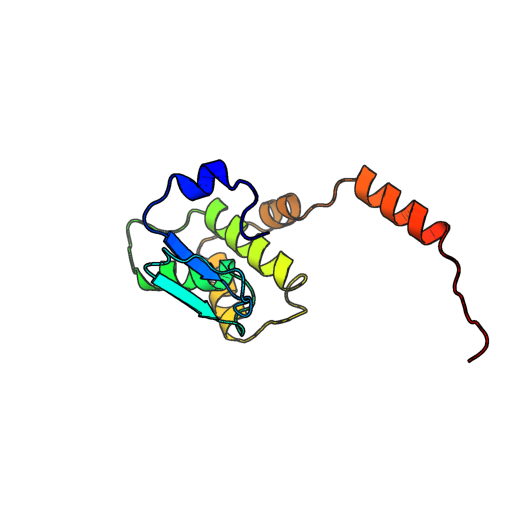2.341 -4.453 1.00 95.56 87 ARG A N 1
ATOM 685 C CA . ARG A 1 87 ? -6.032 11.597 -3.229 1.00 95.56 87 ARG A CA 1
ATOM 686 C C . ARG A 1 87 ? -4.841 10.785 -2.716 1.00 95.56 87 ARG A C 1
ATOM 688 O O . ARG A 1 87 ? -4.516 10.837 -1.534 1.00 95.56 87 ARG A O 1
ATOM 695 N N . THR A 1 88 ? -4.125 10.114 -3.617 1.00 97.75 88 THR A N 1
ATOM 696 C CA . THR A 1 88 ? -2.913 9.355 -3.281 1.00 97.75 88 THR A CA 1
ATOM 697 C C . THR A 1 88 ? -1.841 10.249 -2.654 1.00 97.75 88 THR A C 1
ATOM 699 O O . THR A 1 88 ? -1.234 9.879 -1.647 1.00 97.75 88 THR A O 1
ATOM 702 N N . PHE A 1 89 ? -1.622 11.449 -3.201 1.00 98.12 89 PHE A N 1
ATOM 703 C CA . PHE A 1 89 ? -0.651 12.393 -2.642 1.00 98.12 89 PHE A CA 1
ATOM 704 C C . PHE A 1 89 ? -1.104 13.006 -1.314 1.00 98.12 89 PHE A C 1
ATOM 706 O O . PHE A 1 89 ? -0.260 13.220 -0.444 1.00 98.12 89 PHE A O 1
ATOM 713 N N . ASP A 1 90 ? -2.402 13.228 -1.109 1.00 97.31 90 ASP A N 1
ATOM 714 C CA . ASP A 1 90 ? -2.937 13.696 0.176 1.00 97.31 90 ASP A CA 1
ATOM 715 C C . ASP A 1 90 ? -2.683 12.669 1.289 1.00 97.31 90 ASP A C 1
ATOM 717 O O . ASP A 1 90 ? -2.199 13.006 2.376 1.00 97.31 90 ASP A O 1
ATOM 721 N N . VAL A 1 91 ? -2.922 11.389 0.995 1.00 97.31 91 VAL A N 1
ATOM 722 C CA . VAL A 1 91 ? -2.644 10.286 1.921 1.00 97.31 91 VAL A CA 1
ATOM 723 C C . VAL A 1 91 ? -1.141 10.141 2.178 1.00 97.31 91 VAL A C 1
ATOM 725 O O . VAL A 1 91 ? -0.718 10.011 3.331 1.00 97.31 91 VAL A O 1
ATOM 728 N N . ALA A 1 92 ? -0.310 10.235 1.137 1.00 97.88 92 ALA A N 1
ATOM 729 C CA . ALA A 1 92 ? 1.141 10.203 1.298 1.00 97.88 92 ALA A CA 1
ATOM 730 C C . ALA A 1 92 ? 1.646 11.388 2.150 1.00 97.88 92 ALA A C 1
ATOM 732 O O . ALA A 1 92 ? 2.469 11.224 3.056 1.00 97.88 92 ALA A O 1
ATOM 733 N N . SER A 1 93 ? 1.100 12.584 1.926 1.00 97.62 93 SER A N 1
ATOM 734 C CA . SER A 1 93 ? 1.376 13.768 2.742 1.00 97.62 93 SER A CA 1
ATOM 735 C C . SER A 1 93 ? 1.030 13.510 4.209 1.00 97.62 93 SER A C 1
ATOM 737 O O . SER A 1 93 ? 1.872 13.719 5.089 1.00 97.62 93 SER A O 1
ATOM 739 N N . TYR A 1 94 ? -0.150 12.942 4.487 1.00 96.06 94 TYR A N 1
ATOM 740 C CA . TYR A 1 94 ? -0.540 12.550 5.839 1.00 96.06 94 TYR A CA 1
ATOM 741 C C . TYR A 1 94 ? 0.475 11.597 6.485 1.00 96.06 94 TYR A C 1
ATOM 743 O O . TYR A 1 94 ? 0.942 11.880 7.593 1.00 96.06 94 TYR A O 1
ATOM 751 N N . LEU A 1 95 ? 0.867 10.512 5.812 1.00 96.94 95 LEU A N 1
ATOM 752 C CA . LEU A 1 95 ? 1.853 9.557 6.337 1.00 96.94 95 LEU A CA 1
ATOM 753 C C . LEU A 1 95 ? 3.205 10.226 6.613 1.00 96.94 95 LEU A C 1
ATOM 755 O O . LEU A 1 95 ? 3.825 9.972 7.652 1.00 96.94 95 LEU A O 1
ATOM 759 N N . ARG A 1 96 ? 3.614 11.174 5.762 1.00 97.00 96 ARG A N 1
ATOM 760 C CA . ARG A 1 96 ? 4.816 11.974 6.003 1.00 97.00 96 ARG A CA 1
ATOM 761 C C . ARG A 1 96 ? 4.684 12.852 7.247 1.00 97.00 96 ARG A C 1
ATOM 763 O O . ARG A 1 96 ? 5.625 12.904 8.037 1.00 97.00 96 ARG A O 1
ATOM 770 N N . THR A 1 97 ? 3.518 13.455 7.505 1.00 94.88 97 THR A N 1
ATOM 771 C CA . THR A 1 97 ? 3.266 14.188 8.768 1.00 94.88 97 THR A CA 1
ATOM 772 C C . THR A 1 97 ? 3.290 13.288 10.008 1.00 94.88 97 THR A C 1
ATOM 774 O O . THR A 1 97 ? 3.529 13.769 11.117 1.00 94.88 97 THR A O 1
ATOM 777 N N . ARG A 1 98 ? 3.051 11.978 9.845 1.00 94.25 98 ARG A N 1
ATOM 778 C CA . ARG A 1 98 ? 3.201 10.968 10.909 1.00 94.25 98 ARG A CA 1
ATOM 779 C C . ARG A 1 98 ? 4.650 10.515 11.097 1.00 94.25 98 ARG A C 1
ATOM 781 O O . ARG A 1 98 ? 4.938 9.761 12.022 1.00 94.25 98 ARG A O 1
ATOM 788 N N . GLY A 1 99 ? 5.560 11.032 10.277 1.00 96.31 99 GLY A N 1
ATOM 789 C CA . GLY A 1 99 ? 6.992 10.827 10.399 1.00 96.31 99 GLY A CA 1
ATOM 790 C C . GLY A 1 99 ? 7.506 9.606 9.654 1.00 96.31 99 GLY A C 1
ATOM 791 O O . GLY A 1 99 ? 8.543 9.105 10.069 1.00 96.31 99 GLY A O 1
ATOM 792 N N . SER A 1 100 ? 6.814 9.135 8.605 1.00 97.31 100 SER A N 1
ATOM 793 C CA . SER A 1 100 ? 7.291 8.025 7.770 1.00 97.31 100 SER A CA 1
ATOM 794 C C . SER A 1 100 ? 8.756 8.228 7.358 1.00 97.31 100 SER A C 1
ATOM 796 O O . SER A 1 100 ? 9.138 9.286 6.841 1.00 97.31 100 SER A O 1
ATOM 798 N N . ASP A 1 101 ? 9.566 7.207 7.605 1.00 97.69 101 ASP A N 1
ATOM 799 C CA . ASP A 1 101 ? 11.020 7.212 7.468 1.00 97.69 101 ASP A CA 1
ATOM 800 C C . ASP A 1 101 ? 11.445 6.695 6.094 1.00 97.69 101 ASP A C 1
ATOM 802 O O . ASP A 1 101 ? 11.157 5.556 5.732 1.00 97.69 101 ASP A O 1
ATOM 806 N N . SER A 1 102 ? 12.134 7.544 5.337 1.00 94.88 102 SER A N 1
ATOM 807 C CA . SER A 1 102 ? 12.570 7.245 3.974 1.00 94.88 102 SER A CA 1
ATOM 808 C C . SER A 1 102 ? 13.615 6.130 3.916 1.00 94.88 102 SER A C 1
ATOM 810 O O . SER A 1 102 ? 13.601 5.379 2.947 1.00 94.88 102 SER A O 1
ATOM 812 N N . ILE A 1 103 ? 14.469 5.992 4.938 1.00 96.75 103 ILE A N 1
ATOM 813 C CA . ILE A 1 103 ? 15.476 4.921 4.990 1.00 96.75 103 ILE A CA 1
ATOM 814 C C . ILE A 1 103 ? 14.764 3.582 5.169 1.00 96.75 103 ILE A C 1
ATOM 816 O O . ILE A 1 103 ? 14.938 2.682 4.357 1.00 96.75 103 ILE A O 1
ATOM 820 N N . ALA A 1 104 ? 13.861 3.496 6.149 1.00 96.75 104 ALA A N 1
ATOM 821 C CA . ALA A 1 104 ? 13.090 2.278 6.389 1.00 96.75 104 ALA A CA 1
ATOM 822 C C . ALA A 1 104 ? 12.229 1.881 5.175 1.00 96.75 104 ALA A C 1
ATOM 824 O O . ALA A 1 104 ? 12.100 0.703 4.867 1.00 96.75 104 ALA A O 1
ATOM 825 N N . ILE A 1 105 ? 11.640 2.853 4.467 1.00 97.44 105 ILE A N 1
ATOM 826 C CA . ILE A 1 105 ? 10.879 2.585 3.236 1.00 97.44 105 ILE A CA 1
ATOM 827 C C . ILE A 1 105 ? 11.781 1.979 2.152 1.00 97.44 105 ILE A C 1
ATOM 829 O O . ILE A 1 105 ? 11.376 1.027 1.491 1.00 97.44 105 ILE A O 1
ATOM 833 N N . GLN A 1 106 ? 12.993 2.513 1.976 1.00 94.88 106 GLN A N 1
ATOM 834 C CA . GLN A 1 106 ? 13.959 1.983 1.012 1.00 94.88 106 GLN A CA 1
ATOM 835 C C . GLN A 1 106 ? 14.435 0.582 1.389 1.00 94.88 106 GLN A C 1
ATOM 837 O O . GLN A 1 106 ? 14.526 -0.266 0.512 1.00 94.88 106 GLN A O 1
ATOM 842 N N . GLU A 1 107 ? 14.690 0.328 2.673 1.00 94.81 107 GLU A N 1
ATOM 843 C CA . GLU A 1 107 ? 15.075 -0.996 3.173 1.00 94.81 107 GLU A CA 1
ATOM 844 C C . GLU A 1 107 ? 13.966 -2.033 2.953 1.00 94.81 107 GLU A C 1
ATOM 846 O O . GLU A 1 107 ? 14.251 -3.134 2.496 1.00 94.81 107 GLU A O 1
ATOM 851 N N . ILE A 1 108 ? 12.699 -1.677 3.205 1.00 94.25 108 ILE A N 1
ATOM 852 C CA . ILE A 1 108 ? 11.546 -2.558 2.941 1.00 94.25 108 ILE A CA 1
ATOM 853 C C . ILE A 1 108 ? 11.430 -2.896 1.448 1.00 94.25 108 ILE A C 1
ATOM 855 O O . ILE A 1 108 ? 11.055 -4.011 1.100 1.00 94.25 108 ILE A O 1
ATOM 859 N N . ALA A 1 109 ? 11.713 -1.929 0.574 1.00 90.38 109 ALA A N 1
ATOM 860 C CA . ALA A 1 109 ? 11.591 -2.080 -0.874 1.00 90.38 109 ALA A CA 1
ATOM 861 C C . ALA A 1 109 ? 12.867 -2.616 -1.550 1.00 90.38 109 ALA A C 1
ATOM 863 O O . ALA A 1 109 ? 12.887 -2.756 -2.774 1.00 90.38 109 ALA A O 1
ATOM 864 N N . ALA A 1 110 ? 13.938 -2.860 -0.792 1.00 91.88 110 ALA A N 1
ATOM 865 C CA . ALA A 1 110 ? 15.215 -3.276 -1.347 1.00 91.88 110 ALA A CA 1
ATOM 866 C C . ALA A 1 110 ? 15.123 -4.698 -1.913 1.00 91.88 110 ALA A C 1
ATOM 868 O O . ALA A 1 110 ? 14.698 -5.630 -1.233 1.00 91.88 110 ALA A O 1
ATOM 869 N N . THR A 1 111 ? 15.551 -4.858 -3.162 1.00 90.00 111 THR A N 1
ATOM 870 C CA . THR A 1 111 ? 15.719 -6.168 -3.797 1.00 90.00 111 THR A CA 1
ATOM 871 C C . THR A 1 111 ? 16.983 -6.838 -3.272 1.00 90.00 111 THR A C 1
ATOM 873 O O . THR A 1 111 ? 18.009 -6.173 -3.090 1.00 90.00 111 THR A O 1
ATOM 876 N N . ASP A 1 112 ? 16.921 -8.151 -3.057 1.00 93.06 112 ASP A N 1
ATOM 877 C CA . ASP A 1 112 ? 18.096 -8.928 -2.680 1.00 93.06 112 ASP A CA 1
ATOM 878 C C . ASP A 1 112 ? 19.152 -8.918 -3.799 1.00 93.06 112 ASP A C 1
ATOM 880 O O . ASP A 1 112 ? 18.838 -8.865 -4.993 1.00 93.06 112 ASP A O 1
ATOM 884 N N . PHE A 1 113 ? 20.429 -8.954 -3.416 1.00 92.94 113 PHE A N 1
ATOM 885 C CA . PHE A 1 113 ? 21.524 -8.906 -4.382 1.00 92.94 113 PHE A CA 1
ATOM 886 C C . PHE A 1 113 ? 21.538 -10.120 -5.318 1.00 92.94 113 PHE A C 1
ATOM 888 O O . PHE A 1 113 ? 21.799 -9.956 -6.512 1.00 92.94 113 PHE A O 1
ATOM 895 N N . GLU A 1 114 ? 21.253 -11.322 -4.811 1.00 95.31 114 GLU A N 1
ATOM 896 C CA . GLU A 1 114 ? 21.225 -12.518 -5.655 1.00 95.31 114 GLU A CA 1
ATOM 897 C C . GLU A 1 114 ? 20.042 -12.476 -6.620 1.00 95.31 114 GLU A C 1
ATOM 899 O O . GLU A 1 114 ? 20.229 -12.750 -7.804 1.00 95.31 114 GLU A O 1
ATOM 904 N N . GLU A 1 115 ? 18.869 -12.018 -6.172 1.00 93.38 115 GLU A N 1
ATOM 905 C CA . GLU A 1 115 ? 17.716 -11.804 -7.058 1.00 93.38 115 GLU A CA 1
ATOM 906 C C . GLU A 1 115 ? 18.054 -10.793 -8.168 1.00 93.38 115 GLU A C 1
ATOM 908 O O . GLU A 1 115 ? 17.806 -11.036 -9.353 1.00 93.38 115 GLU A O 1
ATOM 913 N N . TYR A 1 116 ? 18.713 -9.685 -7.814 1.00 93.06 116 TYR A N 1
ATOM 914 C CA . TYR A 1 116 ? 19.198 -8.714 -8.793 1.00 93.06 116 TYR A CA 1
ATOM 915 C C . TYR A 1 116 ? 20.184 -9.342 -9.793 1.00 93.06 116 TYR A C 1
ATOM 917 O O . TYR A 1 116 ? 20.100 -9.077 -11.000 1.00 93.06 116 TYR A O 1
ATOM 925 N N . ARG A 1 117 ? 21.116 -10.181 -9.325 1.00 95.94 117 ARG A N 1
ATOM 926 C CA . ARG A 1 117 ? 22.094 -10.873 -10.178 1.00 95.94 117 ARG A CA 1
ATOM 927 C C . ARG A 1 117 ? 21.409 -11.843 -11.143 1.00 95.94 117 ARG A C 1
ATOM 929 O O . ARG A 1 117 ? 21.729 -11.827 -12.331 1.00 95.94 117 ARG A O 1
ATOM 936 N N . GLU A 1 118 ? 20.459 -12.642 -10.665 1.00 95.56 118 GLU A N 1
ATOM 937 C CA . GLU A 1 118 ? 19.705 -13.604 -11.480 1.00 95.56 118 GLU A CA 1
ATOM 938 C C . GLU A 1 118 ? 18.894 -12.919 -12.584 1.00 95.56 118 GLU A C 1
ATOM 940 O O . GLU A 1 118 ? 18.930 -13.345 -13.742 1.00 95.56 118 GLU A O 1
ATOM 945 N N . VAL A 1 119 ? 18.227 -11.804 -12.271 1.00 93.50 119 VAL A N 1
ATOM 946 C CA . VAL A 1 119 ? 17.510 -11.010 -13.280 1.00 93.50 119 VAL A CA 1
ATOM 947 C C . VAL A 1 119 ? 18.470 -10.489 -14.357 1.00 93.50 119 VAL A C 1
ATOM 949 O O . VAL A 1 119 ? 18.146 -10.534 -15.545 1.00 93.50 119 VAL A O 1
ATOM 952 N N . ASN A 1 120 ? 19.669 -10.033 -13.979 1.00 95.00 120 ASN A N 1
ATOM 953 C CA . ASN A 1 120 ? 20.665 -9.554 -14.943 1.00 95.00 120 ASN A CA 1
ATOM 954 C C . ASN A 1 120 ? 21.215 -10.673 -15.841 1.00 95.00 120 ASN A C 1
ATOM 956 O O . ASN A 1 120 ? 21.369 -10.459 -17.043 1.00 95.00 120 ASN A O 1
ATOM 960 N N . GLU A 1 121 ? 21.461 -11.866 -15.297 1.00 95.81 121 GLU A N 1
ATOM 961 C CA . GLU A 1 121 ? 21.845 -13.053 -16.080 1.00 95.81 121 GLU A CA 1
ATOM 962 C C . GLU A 1 121 ? 20.799 -13.367 -17.164 1.00 95.81 121 GLU A C 1
ATOM 964 O O . GLU A 1 121 ? 21.147 -13.573 -18.330 1.00 95.81 121 GLU A O 1
ATOM 969 N N . LEU A 1 122 ? 19.508 -13.318 -16.814 1.00 94.38 122 LEU A N 1
ATOM 970 C CA . LEU A 1 122 ? 18.414 -13.524 -17.770 1.00 94.38 122 LEU A CA 1
ATOM 971 C C . LEU A 1 122 ? 18.387 -12.448 -18.863 1.00 94.38 122 LEU A C 1
ATOM 973 O O . LEU A 1 122 ? 18.206 -12.769 -20.040 1.00 94.38 122 LEU A O 1
ATOM 977 N N . ILE A 1 123 ? 18.592 -11.179 -18.498 1.00 94.25 123 ILE A N 1
ATOM 978 C CA . ILE A 1 123 ? 18.640 -10.065 -19.458 1.00 94.25 123 ILE A CA 1
ATOM 979 C C . ILE A 1 123 ? 19.801 -10.245 -20.445 1.00 94.25 123 ILE A C 1
ATOM 981 O O . ILE A 1 123 ? 19.606 -10.055 -21.646 1.00 94.25 123 ILE A O 1
ATOM 985 N N . LEU A 1 124 ? 20.985 -10.652 -19.970 1.00 94.31 124 LEU A N 1
ATOM 986 C CA . LEU A 1 124 ? 22.171 -10.870 -20.810 1.00 94.31 124 LEU A CA 1
ATOM 987 C C . LEU A 1 124 ? 21.998 -12.024 -21.805 1.00 94.31 124 LEU A C 1
ATOM 989 O O . LEU A 1 124 ? 22.543 -11.979 -22.909 1.00 94.31 124 LEU A O 1
ATOM 993 N N . GLN A 1 125 ? 21.236 -13.051 -21.432 1.00 92.88 125 GLN A N 1
ATOM 994 C CA . GLN A 1 125 ? 20.899 -14.168 -22.318 1.00 92.88 125 GLN A CA 1
ATOM 995 C C . GLN A 1 125 ? 19.733 -13.846 -23.267 1.00 92.88 125 GLN A C 1
ATOM 997 O O . GLN A 1 125 ? 19.495 -14.579 -24.234 1.00 92.88 125 GLN A O 1
ATOM 1002 N N . GLY A 1 126 ? 19.015 -12.749 -23.014 1.00 89.50 126 GLY A N 1
ATOM 1003 C CA . GLY A 1 126 ? 17.901 -12.287 -23.824 1.00 89.50 126 GLY A CA 1
ATOM 1004 C C . GLY A 1 126 ? 18.318 -12.024 -25.270 1.00 89.50 126 GLY A C 1
ATOM 1005 O O . GLY A 1 126 ? 19.279 -11.311 -25.552 1.00 89.50 126 GLY A O 1
ATOM 1006 N N . ARG A 1 127 ? 17.567 -12.582 -26.224 1.00 87.12 127 ARG A N 1
ATOM 1007 C CA . ARG A 1 127 ? 17.739 -12.299 -27.655 1.00 87.12 127 ARG A CA 1
ATOM 1008 C C . ARG A 1 127 ? 16.537 -11.526 -28.166 1.00 87.12 127 ARG A C 1
ATOM 1010 O O . ARG A 1 127 ? 15.399 -11.953 -27.984 1.00 87.12 127 ARG A O 1
ATOM 1017 N N . LYS A 1 128 ? 16.786 -10.409 -28.850 1.00 80.94 128 LYS A N 1
ATOM 1018 C CA . LYS A 1 128 ? 15.737 -9.683 -29.568 1.00 80.94 128 LYS A CA 1
ATOM 1019 C C . LYS A 1 128 ? 15.324 -10.504 -30.790 1.00 80.94 128 LYS A C 1
ATOM 1021 O O . LYS A 1 128 ? 16.122 -10.705 -31.701 1.00 80.94 128 LYS A O 1
ATOM 1026 N N . LEU A 1 129 ? 14.083 -10.976 -30.810 1.00 79.50 129 LEU A N 1
ATOM 1027 C CA . LEU A 1 129 ? 13.485 -11.581 -31.997 1.00 79.50 129 LEU A CA 1
ATOM 1028 C C . LEU A 1 129 ? 12.860 -10.451 -32.827 1.00 79.50 129 LEU A C 1
ATOM 1030 O O . LEU A 1 129 ? 11.851 -9.881 -32.426 1.00 79.50 129 LEU A O 1
ATOM 1034 N N . GLY A 1 130 ? 13.504 -10.097 -33.943 1.00 69.31 130 GLY A N 1
ATOM 1035 C CA . GLY A 1 130 ? 13.050 -9.057 -34.874 1.00 69.31 130 GLY A CA 1
ATOM 1036 C C . GLY A 1 130 ? 13.924 -7.800 -34.863 1.00 69.31 130 GLY A C 1
ATOM 1037 O O . GLY A 1 130 ? 13.741 -6.897 -34.044 1.00 69.31 130 GLY A O 1
ATOM 1038 N N . SER A 1 131 ? 14.878 -7.738 -35.792 1.00 62.47 131 SER A N 1
ATOM 1039 C CA . SER A 1 131 ? 15.526 -6.495 -36.236 1.00 62.47 131 SER A CA 1
ATOM 1040 C C . SER A 1 131 ? 14.871 -5.892 -37.484 1.00 62.47 131 SER A C 1
ATOM 1042 O O . SER A 1 131 ? 15.230 -4.779 -37.847 1.00 62.47 131 SER A O 1
ATOM 1044 N N . ASP A 1 132 ? 13.915 -6.596 -38.103 1.00 60.41 132 ASP A N 1
ATOM 1045 C CA . ASP A 1 132 ? 13.416 -6.290 -39.450 1.00 60.41 132 ASP A CA 1
ATOM 1046 C C . ASP A 1 132 ? 11.919 -5.914 -39.445 1.00 60.41 132 ASP A C 1
ATOM 1048 O O . ASP A 1 132 ? 11.111 -6.507 -40.161 1.00 60.41 132 ASP A O 1
ATOM 1052 N N . ILE A 1 133 ? 11.544 -4.934 -38.616 1.00 49.78 133 ILE A N 1
ATOM 1053 C CA . ILE A 1 133 ? 10.371 -4.069 -38.847 1.00 49.78 133 ILE A CA 1
ATOM 1054 C C . ILE A 1 133 ? 10.828 -2.625 -38.674 1.00 49.78 133 ILE A C 1
ATOM 1056 O O . ILE A 1 133 ? 11.442 -2.343 -37.617 1.00 49.78 133 ILE A O 1
#

Radius of gyration: 19.12 Å; chains: 1; bounding box: 42×38×61 Å

Foldseek 3Di:
DADPDPVVVVVDQADDAQWQPDDDPPDDPRYPHYHYHVLDQTSLLVVLVVVVVVVDPVDADALVSLQVSLLRSCVSCVNVVRSDDPSSVVSNVVSVVNPHDPVSSCVVVDDDPVNVVVVVVVVVVDDDDDPDD

pLDDT: mean 90.8, std 9.54, range [49.78, 98.44]

InterPro domains:
  IPR001667 DDH domain [PF01368] 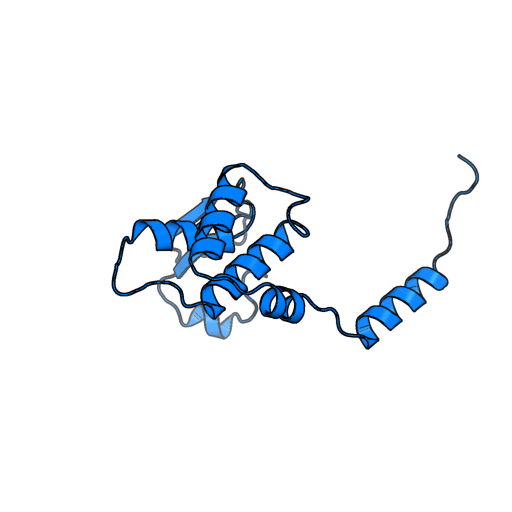(14-73)
  IPR038763 DHH phosphoesterase superfamily [SSF64182] (6-123)
  IPR051319 Bifunctional oligoribonuclease/pAp-phosphatase and c-di-AMP PDE [PTHR47618] (3-132)